Protein AF-A0A960E1S3-F1 (afdb_monomer_lite)

Structure (mmCIF, N/CA/C/O backbone):
data_AF-A0A960E1S3-F1
#
_entry.id   AF-A0A960E1S3-F1
#
loop_
_atom_site.group_PDB
_atom_site.id
_atom_site.type_symbol
_atom_site.label_atom_id
_atom_site.label_alt_id
_atom_site.label_comp_id
_atom_site.label_asym_id
_atom_site.label_entity_id
_atom_site.label_seq_id
_atom_site.pdbx_PDB_ins_code
_atom_site.Cartn_x
_atom_site.Cartn_y
_atom_site.Cartn_z
_atom_site.occupancy
_atom_site.B_iso_or_equiv
_atom_site.auth_seq_id
_atom_site.auth_comp_id
_atom_site.auth_asym_id
_atom_site.auth_atom_id
_atom_site.pdbx_PDB_model_num
ATOM 1 N N . ALA A 1 1 ? -12.717 9.474 -13.551 1.00 77.12 1 ALA A N 1
ATOM 2 C CA . ALA A 1 1 ? -12.637 8.374 -12.547 1.00 77.12 1 ALA A CA 1
ATOM 3 C C . ALA A 1 1 ? -12.180 8.922 -11.203 1.00 77.12 1 ALA A C 1
ATOM 5 O O . ALA A 1 1 ? -12.885 8.711 -10.223 1.00 77.12 1 ALA A O 1
ATOM 6 N N . PHE A 1 2 ? -11.078 9.681 -11.185 1.00 90.06 2 PHE A N 1
ATOM 7 C CA . PHE A 1 2 ? -10.660 10.469 -10.025 1.00 90.06 2 PHE A CA 1
ATOM 8 C C . PHE A 1 2 ? -11.734 11.454 -9.549 1.00 90.06 2 PHE A C 1
ATOM 10 O O . PHE A 1 2 ? -11.984 11.478 -8.362 1.00 90.06 2 PHE A O 1
ATOM 17 N N . ASP A 1 3 ? -12.513 12.086 -10.433 1.00 92.88 3 ASP A N 1
ATOM 18 C CA . ASP A 1 3 ? -13.566 13.046 -10.024 1.00 92.88 3 ASP A CA 1
ATOM 19 C C . ASP A 1 3 ? -14.578 12.474 -9.011 1.00 92.88 3 ASP A C 1
ATOM 21 O O . ASP A 1 3 ? -14.982 13.138 -8.055 1.00 92.88 3 ASP A O 1
ATOM 25 N N . ARG A 1 4 ? -14.974 11.203 -9.185 1.00 92.00 4 ARG A N 1
ATOM 26 C CA . ARG A 1 4 ? -15.860 10.507 -8.235 1.00 92.00 4 ARG A CA 1
ATOM 27 C C . ARG A 1 4 ? -15.146 10.188 -6.921 1.00 92.00 4 ARG A C 1
ATOM 29 O O . ARG A 1 4 ? -15.761 10.290 -5.864 1.00 92.00 4 ARG A O 1
ATOM 36 N N . ALA A 1 5 ? -13.874 9.798 -6.990 1.00 91.06 5 ALA A N 1
ATOM 37 C CA . ALA A 1 5 ? -13.058 9.533 -5.809 1.00 91.06 5 ALA A CA 1
ATOM 38 C C . ALA A 1 5 ? -12.781 10.821 -5.017 1.00 91.06 5 ALA A C 1
ATOM 40 O O . ALA A 1 5 ? -12.922 10.813 -3.800 1.00 91.06 5 ALA A O 1
ATOM 41 N N . ASP A 1 6 ? -12.485 11.926 -5.698 1.00 93.19 6 ASP A N 1
ATOM 42 C CA . ASP A 1 6 ? -12.256 13.244 -5.109 1.00 93.19 6 ASP A CA 1
ATOM 43 C C . ASP A 1 6 ? -13.521 13.753 -4.419 1.00 93.19 6 ASP A C 1
ATOM 45 O O . ASP A 1 6 ? -13.463 14.189 -3.273 1.00 93.19 6 ASP A O 1
ATOM 49 N N . THR A 1 7 ? -14.684 13.603 -5.062 1.00 94.38 7 THR A N 1
ATOM 50 C CA . THR A 1 7 ? -15.979 13.934 -4.446 1.00 94.38 7 THR A CA 1
ATOM 51 C C . THR A 1 7 ? -16.226 13.114 -3.176 1.00 94.38 7 THR A C 1
ATOM 53 O O . THR A 1 7 ? -16.611 13.660 -2.143 1.00 94.38 7 THR A O 1
ATOM 56 N N . ALA A 1 8 ? -15.978 11.801 -3.221 1.00 92.00 8 ALA A N 1
ATOM 57 C CA . ALA A 1 8 ? -16.153 10.931 -2.061 1.00 92.00 8 ALA A CA 1
ATOM 58 C C . ALA A 1 8 ? -15.174 11.275 -0.923 1.00 92.00 8 ALA A C 1
ATOM 60 O O . ALA A 1 8 ? -15.576 11.327 0.238 1.00 92.00 8 ALA A O 1
ATOM 61 N N . LEU A 1 9 ? -13.905 11.545 -1.246 1.00 91.69 9 LEU A N 1
ATOM 62 C CA . LEU A 1 9 ? -12.883 11.937 -0.274 1.00 91.69 9 LEU A CA 1
ATOM 63 C C . LEU A 1 9 ? -13.157 13.318 0.329 1.00 91.69 9 LEU A C 1
ATOM 65 O O . LEU A 1 9 ? -12.951 13.491 1.527 1.00 91.69 9 LEU A O 1
ATOM 69 N N . ALA A 1 10 ? -13.671 14.270 -0.452 1.00 92.56 10 ALA A N 1
ATOM 70 C CA . ALA A 1 10 ? -14.127 15.558 0.063 1.00 92.56 10 ALA A CA 1
ATOM 71 C C . ALA A 1 10 ? -15.273 15.381 1.072 1.00 92.56 10 ALA A C 1
ATOM 73 O O . ALA A 1 10 ? -15.262 16.012 2.125 1.00 92.56 10 ALA A O 1
ATOM 74 N N . GLY A 1 11 ? -16.207 14.461 0.802 1.00 92.62 11 GLY A N 1
ATOM 75 C CA . GLY A 1 11 ? -17.251 14.084 1.757 1.00 92.62 11 GLY A CA 1
ATOM 76 C C . GLY A 1 11 ? -16.691 13.508 3.062 1.00 92.62 11 GLY A C 1
ATOM 77 O O . GLY A 1 11 ? -17.155 13.879 4.133 1.00 92.62 11 GLY A O 1
ATOM 78 N N . VAL A 1 12 ? -15.659 12.657 2.993 1.00 90.81 12 VAL A N 1
ATOM 79 C CA . VAL A 1 12 ? -14.969 12.130 4.188 1.00 90.81 12 VAL A CA 1
ATOM 80 C C . VAL A 1 12 ? -14.254 13.242 4.961 1.00 90.81 12 VAL A C 1
ATOM 82 O O . VAL A 1 12 ? -14.314 13.264 6.186 1.00 90.81 12 VAL A O 1
ATOM 85 N N . ALA A 1 13 ? -13.589 14.167 4.265 1.00 89.19 13 ALA A N 1
ATOM 86 C CA . ALA A 1 13 ? -12.878 15.285 4.884 1.00 89.19 13 ALA A CA 1
ATOM 87 C C . ALA A 1 13 ? -13.816 16.292 5.574 1.00 89.19 13 ALA A C 1
ATOM 89 O O . ALA A 1 13 ? -13.390 16.977 6.499 1.00 89.19 13 ALA A O 1
ATOM 90 N N . GLY A 1 14 ? -15.074 16.373 5.133 1.00 90.56 14 GLY A N 1
ATOM 91 C CA . GLY A 1 14 ? -16.111 17.212 5.735 1.00 90.56 14 GLY A CA 1
ATOM 92 C C . GLY A 1 14 ? -16.875 16.562 6.893 1.00 90.56 14 GLY A C 1
ATOM 93 O O . GLY A 1 14 ? -17.831 17.163 7.373 1.00 90.56 14 GLY A O 1
ATOM 94 N N . LEU A 1 15 ? -16.515 15.347 7.323 1.00 91.75 15 LEU A N 1
ATOM 95 C CA . LEU A 1 15 ? -17.180 14.695 8.452 1.00 91.75 15 LEU A CA 1
ATOM 96 C C . LEU A 1 15 ? -16.828 15.396 9.768 1.00 91.75 15 LEU A C 1
ATOM 98 O O . LEU A 1 15 ? -15.674 15.386 10.199 1.00 91.75 15 LEU A O 1
ATOM 102 N N . GLU A 1 16 ? -17.843 15.921 10.447 1.00 92.56 16 GLU A N 1
ATOM 103 C CA . GLU A 1 16 ? -17.751 16.278 11.860 1.00 92.56 16 GLU A CA 1
ATOM 104 C C . GLU A 1 16 ? -17.921 15.000 12.688 1.00 92.56 16 GLU A C 1
ATOM 106 O O . GLU A 1 16 ? -18.994 14.398 12.735 1.00 92.56 16 GLU A O 1
ATOM 111 N N . LEU A 1 17 ? -16.822 14.530 13.277 1.00 91.38 17 LEU A N 1
ATOM 112 C CA . LEU A 1 17 ? -16.800 13.321 14.095 1.00 91.38 17 LEU A CA 1
ATOM 113 C C . LEU A 1 17 ? -16.900 13.715 15.569 1.00 91.38 17 LEU A C 1
ATOM 115 O O . LEU A 1 17 ? -15.911 14.157 16.150 1.00 91.38 17 LEU A O 1
ATOM 119 N N . ASP A 1 18 ? -18.073 13.512 16.164 1.00 93.75 18 ASP A N 1
ATOM 120 C CA . ASP A 1 18 ? -18.334 13.729 17.592 1.00 93.75 18 ASP A CA 1
ATOM 121 C C . ASP A 1 18 ? -18.832 12.426 18.244 1.00 93.75 18 ASP A C 1
ATOM 123 O O . ASP A 1 18 ? -20.027 12.266 18.502 1.00 93.75 18 ASP A O 1
ATOM 127 N N . PRO A 1 19 ? -17.952 11.418 18.412 1.00 94.50 19 PRO A N 1
ATOM 128 C CA . PRO A 1 19 ? -18.362 10.143 18.976 1.00 94.50 19 PRO A CA 1
ATOM 129 C C . PRO A 1 19 ? -18.766 10.316 20.444 1.00 94.50 19 PRO A C 1
ATOM 131 O O . PRO A 1 19 ? -17.974 10.748 21.281 1.00 94.50 19 PRO A O 1
ATOM 134 N N . SER A 1 20 ? -19.979 9.884 20.775 1.00 95.12 20 SER A N 1
ATOM 135 C CA . SER A 1 20 ? -20.577 10.011 22.110 1.00 95.12 20 SER A CA 1
ATOM 136 C C . SER A 1 20 ? -20.084 8.960 23.118 1.00 95.12 20 SER A C 1
ATOM 138 O O . SER A 1 20 ? -20.366 9.049 24.316 1.00 95.12 20 SER A O 1
ATOM 140 N N . GLY A 1 21 ? -19.324 7.958 22.657 1.00 97.06 21 GLY A N 1
ATOM 141 C CA . GLY A 1 21 ? -18.818 6.863 23.482 1.00 97.06 21 GLY A CA 1
ATOM 142 C C . GLY A 1 21 ? -17.725 6.027 22.814 1.00 97.06 21 GLY A C 1
ATOM 143 O O . GLY A 1 21 ? -17.420 6.174 21.630 1.00 97.06 21 GLY A O 1
ATOM 144 N N . ILE A 1 22 ? -17.125 5.118 23.591 1.00 97.06 22 ILE A N 1
ATOM 145 C CA . ILE A 1 22 ? -15.948 4.343 23.164 1.00 97.06 22 ILE A CA 1
ATOM 146 C C . ILE A 1 22 ? -16.232 3.404 21.983 1.00 97.06 22 ILE A C 1
ATOM 148 O O . ILE A 1 22 ? -15.379 3.242 21.112 1.00 97.06 22 ILE A O 1
ATOM 152 N N . ASP A 1 23 ? -17.425 2.812 21.914 1.00 97.75 23 ASP A N 1
ATOM 153 C CA . ASP A 1 23 ? -17.797 1.905 20.822 1.00 97.75 23 ASP A CA 1
ATOM 154 C C . ASP A 1 23 ? -17.956 2.652 19.498 1.00 97.75 23 ASP A C 1
ATOM 156 O O . ASP A 1 23 ? -17.465 2.197 18.462 1.00 97.75 23 ASP A O 1
ATOM 160 N N . GLU A 1 24 ? -18.566 3.837 19.548 1.00 95.94 24 GLU A N 1
ATOM 161 C CA . GLU A 1 24 ? -18.708 4.727 18.401 1.00 95.94 24 GLU A CA 1
ATOM 162 C C . GLU A 1 24 ? -17.341 5.253 17.946 1.00 95.94 24 GLU A C 1
ATOM 164 O O . GLU A 1 24 ? -16.994 5.126 16.772 1.00 95.94 24 GLU A O 1
ATOM 169 N N . ALA A 1 25 ? -16.502 5.717 18.878 1.00 96.75 25 ALA A N 1
ATOM 170 C CA . ALA A 1 25 ? -15.138 6.151 18.576 1.00 96.75 25 ALA A CA 1
ATOM 171 C C . ALA A 1 25 ? -14.315 5.034 17.908 1.00 96.75 25 ALA A C 1
ATOM 173 O O . ALA A 1 25 ? -13.639 5.260 16.899 1.00 96.75 25 ALA A O 1
ATOM 174 N N . ASN A 1 26 ? -14.412 3.802 18.420 1.00 97.75 26 ASN A N 1
ATOM 175 C CA . ASN A 1 26 ? -13.755 2.634 17.836 1.00 97.75 26 ASN A CA 1
ATOM 176 C C . ASN A 1 26 ? -14.284 2.311 16.432 1.00 97.75 26 ASN A C 1
ATOM 178 O O . ASN A 1 26 ? -13.501 1.951 15.548 1.00 97.75 26 ASN A O 1
ATOM 182 N N . ALA A 1 27 ? -15.596 2.416 16.212 1.00 95.00 27 ALA A N 1
ATOM 183 C CA . ALA A 1 27 ? -16.203 2.203 14.903 1.00 95.00 27 ALA A CA 1
ATOM 184 C C . ALA A 1 27 ? -15.731 3.257 13.888 1.00 95.00 27 ALA A C 1
ATOM 186 O O . ALA A 1 27 ? -15.285 2.889 12.796 1.00 95.00 27 ALA A O 1
ATOM 187 N N . CYS A 1 28 ? -15.733 4.540 14.268 1.00 94.94 28 CYS A N 1
ATOM 188 C CA . CYS A 1 28 ? -15.219 5.643 13.455 1.00 94.94 28 CYS A CA 1
ATOM 189 C C . CYS A 1 28 ? -13.746 5.427 13.090 1.00 94.94 28 CYS A C 1
ATOM 191 O O . CYS A 1 28 ? -13.395 5.442 11.908 1.00 94.94 28 CYS A O 1
ATOM 193 N N . LEU A 1 29 ? -12.896 5.142 14.083 1.00 94.50 29 LEU A N 1
ATOM 194 C CA . LEU A 1 29 ? -11.467 4.917 13.873 1.00 94.50 29 LEU A CA 1
ATOM 195 C C . LEU A 1 29 ? -11.213 3.761 12.896 1.00 94.50 29 LEU A C 1
ATOM 197 O O . LEU A 1 29 ? -10.464 3.919 11.931 1.00 94.50 29 LEU A O 1
ATOM 201 N N . ARG A 1 30 ? -11.875 2.611 13.095 1.00 93.75 30 ARG A N 1
ATOM 202 C CA . ARG A 1 30 ? -11.755 1.451 12.192 1.00 93.75 30 ARG A CA 1
ATOM 203 C C . ARG A 1 30 ? -12.208 1.786 10.776 1.00 93.75 30 ARG A C 1
ATOM 205 O O . ARG A 1 30 ? -11.562 1.364 9.817 1.00 93.75 30 ARG A O 1
ATOM 212 N N . ARG A 1 31 ? -13.304 2.536 10.632 1.00 91.75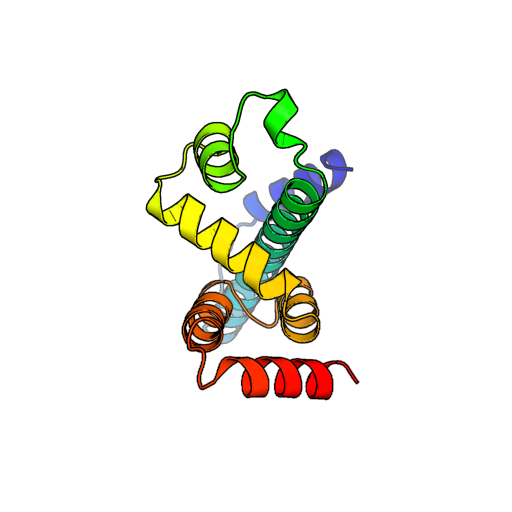 31 ARG A N 1
ATOM 213 C CA . ARG A 1 31 ? -13.864 2.875 9.322 1.00 91.75 31 ARG A CA 1
ATOM 214 C C . ARG A 1 31 ? -12.941 3.798 8.532 1.00 91.75 31 ARG A C 1
ATOM 216 O O . ARG A 1 31 ? -12.692 3.526 7.357 1.00 91.75 31 ARG A O 1
ATOM 223 N N . ILE A 1 32 ? -12.417 4.841 9.171 1.00 92.50 32 ILE A N 1
ATOM 224 C CA . ILE A 1 32 ? -11.475 5.789 8.556 1.00 92.50 32 ILE A CA 1
ATOM 225 C C . ILE A 1 32 ? -10.187 5.071 8.170 1.00 92.50 32 ILE A C 1
ATOM 227 O O . ILE A 1 32 ? -9.693 5.227 7.056 1.00 92.50 32 ILE A O 1
ATOM 231 N N . GLU A 1 33 ? -9.680 4.218 9.055 1.00 93.44 33 GLU A N 1
ATOM 232 C CA . GLU A 1 33 ? -8.480 3.438 8.791 1.00 93.44 33 GLU A CA 1
ATOM 233 C C . GLU A 1 33 ? -8.666 2.481 7.600 1.00 93.44 33 GLU A C 1
ATOM 235 O O . GLU A 1 33 ? -7.776 2.357 6.758 1.00 93.44 33 GLU A O 1
ATOM 240 N N . GLN A 1 34 ? -9.838 1.854 7.457 1.00 91.88 34 GLN A N 1
ATOM 241 C CA . GLN A 1 34 ? -10.149 1.024 6.291 1.00 91.88 34 GLN A CA 1
ATOM 242 C C . GLN A 1 34 ? -10.165 1.839 4.987 1.00 91.88 34 GLN A C 1
ATOM 244 O O . GLN A 1 34 ? -9.641 1.381 3.969 1.00 91.88 34 GLN A O 1
ATOM 249 N N . LEU A 1 35 ? -10.731 3.052 5.011 1.00 90.50 35 LEU A N 1
ATOM 250 C CA . LEU A 1 35 ? -10.706 3.964 3.862 1.00 90.50 35 LEU A CA 1
ATOM 251 C C . LEU A 1 35 ? -9.269 4.356 3.511 1.00 90.50 35 LEU A C 1
ATOM 253 O O . LEU A 1 35 ? -8.870 4.213 2.355 1.00 90.50 35 LEU A O 1
ATOM 257 N N . ARG A 1 36 ? -8.464 4.751 4.505 1.00 92.44 36 ARG A N 1
ATOM 258 C CA . ARG A 1 36 ? -7.043 5.074 4.321 1.00 92.44 36 ARG A CA 1
ATOM 259 C C . ARG A 1 36 ? -6.299 3.926 3.637 1.00 92.44 36 ARG A C 1
ATOM 261 O O . ARG A 1 36 ? -5.652 4.143 2.614 1.00 92.44 36 ARG A O 1
ATOM 268 N N . ARG A 1 37 ? -6.469 2.695 4.128 1.00 94.50 37 ARG A N 1
ATOM 269 C CA . ARG A 1 37 ? -5.838 1.492 3.559 1.00 94.50 37 ARG A CA 1
ATOM 270 C C . ARG A 1 37 ? -6.242 1.225 2.112 1.00 94.50 37 ARG A C 1
ATOM 272 O O . ARG A 1 37 ? -5.384 0.851 1.323 1.00 94.50 37 ARG A O 1
ATOM 279 N N . SER A 1 38 ? -7.502 1.454 1.732 1.00 90.94 38 SER A N 1
ATOM 280 C CA . SER A 1 38 ? -7.932 1.277 0.332 1.00 90.94 38 SER A CA 1
ATOM 281 C C . SER A 1 38 ? -7.228 2.239 -0.637 1.00 90.94 38 SER A C 1
ATOM 283 O O . SER A 1 38 ? -6.845 1.849 -1.745 1.00 90.94 38 SER A O 1
ATOM 285 N N . VAL A 1 39 ? -6.978 3.479 -0.203 1.00 92.44 39 VAL A N 1
ATOM 286 C CA . VAL A 1 39 ? -6.209 4.460 -0.983 1.00 92.44 39 VAL A CA 1
ATOM 287 C C . VAL A 1 39 ? -4.740 4.042 -1.052 1.00 92.44 39 VAL A C 1
ATOM 289 O O . VAL A 1 39 ? -4.145 4.053 -2.130 1.00 92.44 39 VAL A O 1
ATOM 292 N N . GLU A 1 40 ? -4.161 3.606 0.070 1.00 96.06 40 GLU A N 1
ATOM 293 C CA . GLU A 1 40 ? -2.785 3.096 0.113 1.00 96.06 40 GLU A CA 1
ATOM 294 C C . GLU A 1 40 ? -2.593 1.862 -0.790 1.00 96.06 40 GLU A C 1
ATOM 296 O O . GLU A 1 40 ? -1.586 1.773 -1.498 1.00 96.06 40 GLU A O 1
ATOM 301 N N . ALA A 1 41 ? -3.564 0.945 -0.823 1.00 96.19 41 ALA A N 1
ATOM 302 C CA . ALA A 1 41 ? -3.561 -0.226 -1.698 1.00 96.19 41 ALA A CA 1
ATOM 303 C C . ALA A 1 41 ? -3.611 0.167 -3.176 1.00 96.19 41 ALA A C 1
ATOM 305 O O . ALA A 1 41 ? -2.820 -0.337 -3.977 1.00 96.19 41 ALA A O 1
ATOM 306 N N . THR A 1 42 ? -4.462 1.134 -3.523 1.00 95.31 42 THR A N 1
ATOM 307 C CA . THR A 1 42 ? -4.550 1.683 -4.883 1.00 95.31 42 THR A CA 1
ATOM 308 C C . THR A 1 42 ? -3.224 2.317 -5.313 1.00 95.31 42 THR A C 1
ATOM 310 O O . THR A 1 42 ? -2.727 2.043 -6.408 1.00 95.31 42 THR A O 1
ATOM 313 N N . LEU A 1 43 ? -2.594 3.108 -4.435 1.00 95.88 43 LEU A N 1
ATOM 314 C CA . LEU A 1 43 ? -1.280 3.705 -4.690 1.00 95.88 43 LEU A CA 1
ATOM 315 C C . LEU A 1 43 ? -0.211 2.630 -4.908 1.00 95.88 43 LEU A C 1
ATOM 317 O O . LEU A 1 43 ? 0.560 2.709 -5.865 1.00 95.88 43 LEU A O 1
ATOM 321 N N . ALA A 1 44 ? -0.159 1.611 -4.047 1.00 98.06 44 ALA A N 1
ATOM 322 C CA . ALA A 1 44 ? 0.789 0.511 -4.192 1.00 98.06 44 ALA A CA 1
ATOM 323 C C . ALA A 1 44 ? 0.565 -0.258 -5.507 1.00 98.06 44 ALA A C 1
ATOM 325 O O . ALA A 1 44 ? 1.535 -0.591 -6.189 1.00 98.06 44 ALA A O 1
ATOM 326 N N . GLY A 1 45 ? -0.692 -0.475 -5.905 1.00 97.56 45 GLY A N 1
ATOM 327 C CA . GLY A 1 45 ? -1.063 -1.064 -7.192 1.00 97.56 45 GLY A CA 1
ATOM 328 C C . GLY A 1 45 ? -0.561 -0.256 -8.392 1.00 97.56 45 GLY A C 1
ATOM 329 O O . GLY A 1 45 ? 0.041 -0.830 -9.301 1.00 97.56 45 GLY A O 1
ATOM 330 N N . LEU A 1 46 ? -0.708 1.074 -8.364 1.00 97.25 46 LEU A N 1
ATOM 331 C CA . LEU A 1 46 ? -0.157 1.960 -9.395 1.00 97.25 46 LEU A CA 1
ATOM 332 C C . LEU A 1 46 ? 1.369 1.840 -9.488 1.00 97.25 46 LEU A C 1
ATOM 334 O O . LEU A 1 46 ? 1.913 1.756 -10.586 1.00 97.25 46 LEU A O 1
ATOM 338 N N . VAL A 1 47 ? 2.067 1.789 -8.349 1.00 98.06 47 VAL A N 1
ATOM 339 C CA . VAL A 1 47 ? 3.527 1.604 -8.328 1.00 98.06 47 VAL A CA 1
ATOM 340 C C . VAL A 1 47 ? 3.923 0.254 -8.933 1.00 98.06 47 VAL A C 1
ATOM 342 O O . VAL A 1 47 ? 4.893 0.202 -9.686 1.00 98.06 47 VAL A O 1
ATOM 345 N N . VAL A 1 48 ? 3.168 -0.821 -8.673 1.00 98.31 48 VAL A N 1
ATOM 346 C CA . VAL A 1 48 ? 3.401 -2.133 -9.308 1.00 98.31 48 VAL A CA 1
ATOM 347 C C . VAL A 1 48 ? 3.251 -2.050 -10.827 1.00 98.31 48 VAL A C 1
ATOM 349 O O . VAL A 1 48 ? 4.140 -2.499 -11.549 1.00 98.31 48 VAL A O 1
ATOM 352 N N . ALA A 1 49 ? 2.166 -1.448 -11.319 1.00 97.94 49 ALA A N 1
ATOM 353 C CA . ALA A 1 49 ? 1.932 -1.287 -12.754 1.00 97.94 49 ALA A CA 1
ATOM 354 C C . ALA A 1 49 ? 3.010 -0.410 -13.423 1.00 97.94 49 ALA A C 1
ATOM 356 O O . ALA A 1 49 ? 3.475 -0.702 -14.528 1.00 97.94 49 ALA A O 1
ATOM 357 N N . ALA A 1 50 ? 3.458 0.639 -12.730 1.00 97.88 50 ALA A N 1
ATOM 358 C CA . ALA A 1 50 ? 4.529 1.509 -13.193 1.00 97.88 50 ALA A CA 1
ATOM 359 C C . ALA A 1 50 ? 5.895 0.798 -13.219 1.00 97.88 50 ALA A C 1
ATOM 361 O O . ALA A 1 50 ? 6.661 1.011 -14.154 1.00 97.88 50 ALA A O 1
ATOM 362 N N . GLU A 1 51 ? 6.208 -0.067 -12.243 1.00 96.94 51 GLU A N 1
ATOM 363 C CA . GLU A 1 51 ? 7.416 -0.910 -12.277 1.00 96.94 51 GLU A CA 1
ATOM 364 C C . GLU A 1 51 ? 7.385 -1.922 -13.425 1.00 96.94 51 GLU A C 1
ATOM 366 O O . GLU A 1 51 ? 8.414 -2.120 -14.066 1.00 96.94 51 GLU A O 1
ATOM 371 N N . ALA A 1 52 ? 6.227 -2.524 -13.714 1.00 97.25 52 ALA A N 1
ATOM 372 C CA . ALA A 1 52 ? 6.089 -3.500 -14.796 1.00 97.25 52 ALA A CA 1
ATOM 373 C C . ALA A 1 52 ? 6.277 -2.881 -16.194 1.00 97.25 52 ALA A C 1
ATOM 375 O O . ALA A 1 52 ? 6.851 -3.513 -17.075 1.00 97.25 52 ALA A O 1
ATOM 376 N N . SER A 1 53 ? 5.810 -1.646 -16.390 1.00 97.62 53 SER A N 1
ATOM 377 C CA . SER A 1 53 ? 5.885 -0.926 -17.672 1.00 97.62 53 SER A CA 1
ATOM 378 C C . SER A 1 53 ? 7.101 -0.008 -17.809 1.00 97.62 53 SER A C 1
ATOM 380 O O . SER A 1 53 ? 7.371 0.489 -18.898 1.00 97.62 53 SER A O 1
ATOM 382 N N . ALA A 1 54 ? 7.804 0.267 -16.708 1.00 97.25 54 ALA A N 1
ATOM 383 C CA . ALA A 1 54 ? 8.831 1.303 -16.612 1.00 97.25 54 ALA A CA 1
ATOM 384 C C . ALA A 1 54 ? 8.366 2.700 -17.088 1.00 97.25 54 ALA A C 1
ATOM 386 O O . ALA A 1 54 ? 9.189 3.514 -17.503 1.00 97.25 54 ALA A O 1
ATOM 387 N N . VAL A 1 55 ? 7.064 3.016 -16.994 1.00 97.94 55 VAL A N 1
ATOM 388 C CA . VAL A 1 55 ? 6.468 4.265 -17.523 1.00 97.94 55 VAL A CA 1
ATOM 389 C C . VAL A 1 55 ? 7.133 5.541 -16.989 1.00 97.94 55 VAL A C 1
ATOM 391 O O . VAL A 1 55 ? 7.230 6.544 -17.689 1.00 97.94 55 VAL A O 1
ATOM 394 N N . PHE A 1 56 ? 7.674 5.492 -15.770 1.00 97.00 56 PHE A N 1
ATOM 395 C CA . PHE A 1 56 ? 8.408 6.599 -15.155 1.00 97.00 56 PHE A CA 1
ATOM 396 C C . PHE A 1 56 ? 9.697 6.987 -15.902 1.00 97.00 56 PHE A C 1
ATOM 398 O O . PHE A 1 56 ? 10.234 8.068 -15.666 1.00 97.00 56 PHE A O 1
ATOM 405 N N . ALA A 1 57 ? 10.204 6.138 -16.803 1.00 97.06 57 ALA A N 1
ATOM 406 C CA . ALA A 1 57 ? 11.326 6.484 -17.670 1.00 97.06 57 ALA A CA 1
ATOM 407 C C . ALA A 1 57 ? 10.965 7.615 -18.648 1.00 97.06 57 ALA A C 1
ATOM 409 O O . ALA A 1 57 ? 11.842 8.399 -19.005 1.00 97.06 57 ALA A O 1
ATOM 410 N N . GLY A 1 58 ? 9.682 7.754 -19.012 1.00 96.94 58 GLY A N 1
ATOM 411 C CA . GLY A 1 58 ? 9.186 8.877 -19.815 1.00 96.94 58 GLY A CA 1
ATOM 412 C C . GLY A 1 58 ? 9.339 10.240 -19.129 1.00 96.94 58 GLY A C 1
ATOM 413 O O . GLY A 1 58 ? 9.429 11.253 -19.809 1.00 96.94 58 GLY A O 1
ATOM 414 N N . ASP A 1 59 ? 9.450 10.252 -17.797 1.00 94.12 59 ASP A N 1
ATOM 415 C CA . ASP A 1 59 ? 9.708 11.439 -16.965 1.00 94.12 59 ASP A CA 1
ATOM 416 C C . ASP A 1 59 ? 11.195 11.535 -16.539 1.00 94.12 59 ASP A C 1
ATOM 418 O O . ASP A 1 59 ? 11.575 12.228 -15.598 1.00 94.12 59 ASP A O 1
ATOM 422 N N . GLY A 1 60 ? 12.079 10.765 -17.189 1.00 96.75 60 GLY A N 1
ATOM 423 C CA . GLY A 1 60 ? 13.523 10.769 -16.927 1.00 96.75 60 GLY A CA 1
ATOM 424 C C . GLY A 1 60 ? 13.952 10.075 -15.627 1.00 96.75 60 GLY A C 1
ATOM 425 O O . GLY A 1 60 ? 15.114 10.165 -15.216 1.00 96.75 60 GLY A O 1
ATOM 426 N N . HIS A 1 61 ? 13.055 9.360 -14.947 1.00 97.38 61 HIS A N 1
ATOM 427 C CA . HIS A 1 61 ? 13.396 8.657 -13.715 1.00 97.38 61 HIS A CA 1
ATOM 428 C C . HIS A 1 61 ? 13.958 7.259 -13.974 1.00 97.38 61 HIS A C 1
ATOM 430 O O . HIS A 1 61 ? 13.412 6.462 -14.725 1.00 97.38 61 HIS A O 1
ATOM 436 N N . ARG A 1 62 ? 15.044 6.913 -13.272 1.00 95.75 62 ARG A N 1
ATOM 437 C CA . ARG A 1 62 ? 15.713 5.608 -13.422 1.00 95.75 62 ARG A CA 1
ATOM 438 C C . ARG A 1 62 ? 14.951 4.441 -12.786 1.00 95.75 62 ARG A C 1
ATOM 440 O O . ARG A 1 62 ? 15.174 3.292 -13.145 1.00 95.75 62 ARG A O 1
ATOM 447 N N . ASN A 1 63 ? 14.146 4.705 -11.761 1.00 96.75 63 ASN A N 1
ATOM 448 C CA . ASN A 1 63 ? 13.424 3.674 -11.021 1.00 96.75 63 ASN A CA 1
ATOM 449 C C . ASN A 1 63 ? 12.222 4.265 -10.275 1.00 96.75 63 ASN A C 1
ATOM 451 O O . ASN A 1 63 ? 12.173 5.470 -10.003 1.00 96.75 63 ASN A O 1
ATOM 455 N N . ALA A 1 64 ? 11.312 3.383 -9.858 1.00 97.06 64 ALA A N 1
ATOM 456 C CA . ALA A 1 64 ? 10.104 3.750 -9.130 1.00 97.06 64 ALA A CA 1
ATOM 457 C C . ALA A 1 64 ? 10.371 4.463 -7.797 1.00 97.06 64 ALA A C 1
ATOM 459 O O . ALA A 1 64 ? 9.560 5.286 -7.390 1.00 97.06 64 ALA A O 1
ATOM 460 N N . THR A 1 65 ? 11.495 4.209 -7.112 1.00 98.00 65 THR A N 1
ATOM 461 C CA . THR A 1 65 ? 11.812 4.914 -5.855 1.00 98.00 65 THR A CA 1
ATOM 462 C C . THR A 1 65 ? 12.093 6.389 -6.115 1.00 98.00 65 THR A C 1
ATOM 464 O O . THR A 1 65 ? 11.503 7.238 -5.451 1.00 98.00 65 THR A O 1
ATOM 467 N N . THR A 1 66 ? 12.949 6.713 -7.088 1.00 98.00 66 THR A N 1
ATOM 468 C CA . THR A 1 66 ? 13.236 8.107 -7.458 1.00 98.00 66 THR A CA 1
ATOM 469 C C . THR A 1 66 ? 11.980 8.804 -7.976 1.00 98.00 66 THR A C 1
ATOM 471 O O . THR A 1 66 ? 11.699 9.916 -7.539 1.00 98.00 66 THR A O 1
ATOM 474 N N . TRP A 1 67 ? 11.196 8.134 -8.825 1.00 97.94 67 TRP A N 1
ATOM 475 C CA . TRP A 1 67 ? 9.918 8.654 -9.320 1.00 97.94 67 TRP A CA 1
ATOM 476 C C . TRP A 1 67 ? 8.935 8.957 -8.182 1.00 97.94 67 TRP A C 1
ATOM 478 O O . TRP A 1 67 ? 8.507 10.096 -8.019 1.00 97.94 67 TRP A O 1
ATOM 488 N N . THR A 1 68 ? 8.673 7.978 -7.310 1.00 97.25 68 THR A N 1
ATOM 489 C CA . THR A 1 68 ? 7.761 8.128 -6.162 1.00 97.25 68 THR A CA 1
ATOM 490 C C . THR A 1 68 ? 8.224 9.233 -5.211 1.00 97.25 68 THR A C 1
ATOM 492 O O . THR A 1 68 ? 7.392 9.970 -4.690 1.00 97.25 68 THR A O 1
ATOM 495 N N . THR A 1 69 ? 9.541 9.376 -5.006 1.00 98.12 69 THR A N 1
ATOM 496 C CA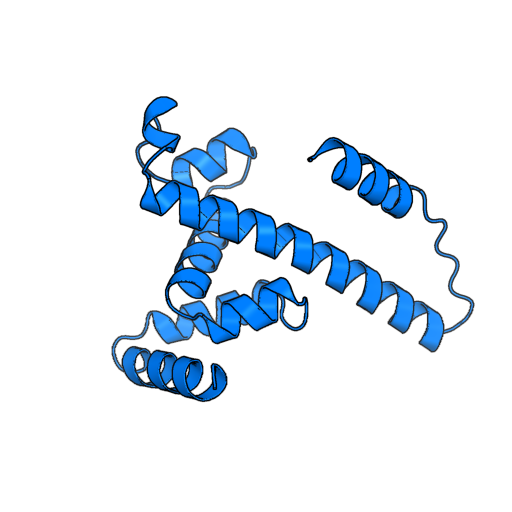 . THR A 1 69 ? 10.133 10.459 -4.199 1.00 98.12 69 THR A CA 1
ATOM 497 C C . THR A 1 69 ? 9.799 11.826 -4.795 1.00 98.12 69 THR A C 1
ATOM 499 O O . THR A 1 69 ? 9.333 12.710 -4.081 1.00 98.12 69 THR A O 1
ATOM 502 N N . ARG A 1 70 ? 10.049 12.005 -6.100 1.00 97.44 70 ARG A N 1
ATOM 503 C CA . ARG A 1 70 ? 9.943 13.299 -6.786 1.00 97.44 70 ARG A CA 1
ATOM 504 C C . ARG A 1 70 ? 8.495 13.733 -6.978 1.00 97.44 70 ARG A C 1
ATOM 506 O O . ARG A 1 70 ? 8.167 14.854 -6.606 1.00 97.44 70 ARG A O 1
ATOM 513 N N . VAL A 1 71 ? 7.640 12.839 -7.469 1.00 96.62 71 VAL A N 1
ATOM 514 C CA . VAL A 1 71 ? 6.225 13.141 -7.732 1.00 96.62 71 VAL A CA 1
ATOM 515 C C . VAL A 1 71 ? 5.468 13.458 -6.444 1.00 96.62 71 VAL A C 1
ATOM 517 O O . VAL A 1 71 ? 4.702 14.414 -6.401 1.00 96.62 71 VAL A O 1
ATOM 520 N N . ASN A 1 72 ? 5.720 12.708 -5.366 1.00 95.75 72 ASN A N 1
ATOM 521 C CA . ASN A 1 72 ? 4.966 12.848 -4.116 1.00 95.75 72 ASN A CA 1
ATOM 522 C C . ASN A 1 72 ? 5.676 13.690 -3.042 1.00 95.75 72 ASN A C 1
ATOM 524 O O . ASN A 1 72 ? 5.186 13.762 -1.919 1.00 95.75 72 ASN A O 1
ATOM 528 N N . ARG A 1 73 ? 6.833 14.296 -3.351 1.00 97.56 73 ARG A N 1
ATOM 529 C CA . ARG A 1 73 ? 7.637 15.103 -2.406 1.00 97.56 73 ARG A CA 1
ATOM 530 C C . ARG A 1 73 ? 7.958 14.368 -1.094 1.00 97.56 73 ARG A C 1
ATOM 532 O O . ARG A 1 73 ? 7.887 14.940 -0.010 1.00 97.56 73 ARG A O 1
ATOM 539 N N . LEU A 1 74 ? 8.297 13.084 -1.192 1.00 97.31 74 LEU A N 1
ATOM 540 C CA . LEU A 1 74 ? 8.563 12.235 -0.027 1.00 97.31 74 LEU A CA 1
ATOM 541 C C . LEU A 1 74 ? 10.034 12.282 0.382 1.00 97.31 74 LEU A C 1
ATOM 543 O O . LEU A 1 74 ? 10.916 12.553 -0.436 1.00 97.31 74 LEU A O 1
ATOM 547 N N . SER A 1 75 ? 10.313 11.908 1.632 1.00 98.12 75 SER A N 1
ATOM 548 C CA . SER A 1 75 ? 11.660 11.478 2.002 1.00 98.12 75 SER A CA 1
ATOM 549 C C . SER A 1 75 ? 12.037 10.210 1.231 1.00 98.12 75 SER A C 1
ATOM 551 O O . SER A 1 75 ? 11.188 9.436 0.769 1.00 98.12 75 SER A O 1
ATOM 553 N N . ARG A 1 76 ? 13.342 9.964 1.104 1.00 96.50 76 ARG A N 1
ATOM 554 C CA . ARG A 1 76 ? 13.836 8.769 0.414 1.00 96.50 76 ARG A CA 1
ATOM 555 C C . ARG A 1 76 ? 13.435 7.495 1.160 1.00 96.50 76 ARG A C 1
ATOM 557 O O . ARG A 1 76 ? 13.192 6.464 0.537 1.00 96.50 76 ARG A O 1
ATOM 564 N N . GLU A 1 77 ? 13.389 7.560 2.483 1.00 97.56 77 GLU A N 1
ATOM 565 C CA . GLU A 1 77 ? 13.009 6.478 3.387 1.00 97.56 77 GLU A CA 1
ATOM 566 C C . GLU A 1 77 ? 11.549 6.079 3.157 1.00 97.56 77 GLU A C 1
ATOM 568 O O . GLU A 1 77 ? 11.270 4.899 2.933 1.00 97.56 77 GLU A O 1
ATOM 573 N N . GLU A 1 78 ? 10.644 7.056 3.094 1.00 97.75 78 GLU A N 1
ATOM 574 C CA . GLU A 1 78 ? 9.220 6.812 2.862 1.00 97.75 78 GLU A CA 1
ATOM 575 C C . GLU A 1 78 ? 8.950 6.316 1.433 1.00 97.75 78 GLU A C 1
ATOM 577 O O . GLU A 1 78 ? 8.209 5.354 1.227 1.00 97.75 78 GLU A O 1
ATOM 582 N N . ALA A 1 79 ? 9.627 6.873 0.423 1.00 97.75 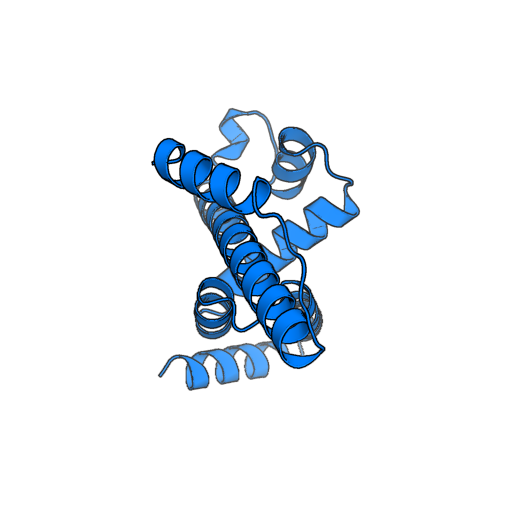79 ALA A N 1
ATOM 583 C CA . ALA A 1 79 ? 9.517 6.362 -0.943 1.00 97.75 79 ALA A CA 1
ATOM 584 C C . ALA A 1 79 ? 9.989 4.899 -1.053 1.00 97.75 79 ALA A C 1
ATOM 586 O O . ALA A 1 79 ? 9.350 4.079 -1.717 1.00 97.75 79 ALA A O 1
ATOM 587 N N . ARG A 1 80 ? 11.085 4.537 -0.370 1.00 97.56 80 ARG A N 1
ATOM 588 C CA . ARG A 1 80 ? 11.558 3.144 -0.298 1.00 97.56 80 ARG A CA 1
ATOM 589 C C . ARG A 1 80 ? 10.548 2.243 0.404 1.00 97.56 80 ARG A C 1
ATOM 591 O O . ARG A 1 80 ? 10.369 1.117 -0.052 1.00 97.56 80 ARG A O 1
ATOM 598 N N . ARG A 1 81 ? 9.917 2.708 1.487 1.00 97.25 81 ARG A N 1
ATOM 599 C CA . ARG A 1 81 ? 8.842 1.988 2.190 1.00 97.25 81 ARG A CA 1
ATOM 600 C C . ARG A 1 81 ? 7.681 1.684 1.242 1.00 97.25 81 ARG A C 1
ATOM 602 O O . ARG A 1 81 ? 7.359 0.513 1.054 1.00 97.25 81 ARG A O 1
ATOM 609 N N . ARG A 1 82 ? 7.153 2.687 0.534 1.00 96.94 82 ARG A N 1
ATOM 610 C CA . ARG A 1 82 ? 6.057 2.508 -0.443 1.00 96.94 82 ARG A CA 1
ATOM 611 C C . ARG A 1 82 ? 6.408 1.548 -1.577 1.00 96.94 82 ARG A C 1
ATOM 613 O O . ARG A 1 82 ? 5.632 0.646 -1.881 1.00 96.94 82 ARG A O 1
ATOM 620 N N . VAL A 1 83 ? 7.598 1.680 -2.164 1.00 97.88 83 VAL A N 1
ATOM 621 C CA . VAL A 1 83 ? 8.055 0.761 -3.223 1.00 97.88 83 VAL A CA 1
ATOM 622 C C . VAL A 1 83 ? 8.248 -0.661 -2.688 1.00 97.88 83 VAL A C 1
ATOM 624 O O . VAL A 1 83 ? 7.970 -1.632 -3.387 1.00 97.88 83 VAL A O 1
ATOM 627 N N . ARG A 1 84 ? 8.691 -0.824 -1.437 1.00 97.88 84 ARG A N 1
ATOM 628 C CA . ARG A 1 84 ? 8.816 -2.145 -0.806 1.00 97.88 84 ARG A CA 1
ATOM 629 C C . ARG A 1 84 ? 7.453 -2.798 -0.590 1.00 97.88 84 ARG A C 1
ATOM 631 O O . ARG A 1 84 ? 7.321 -3.9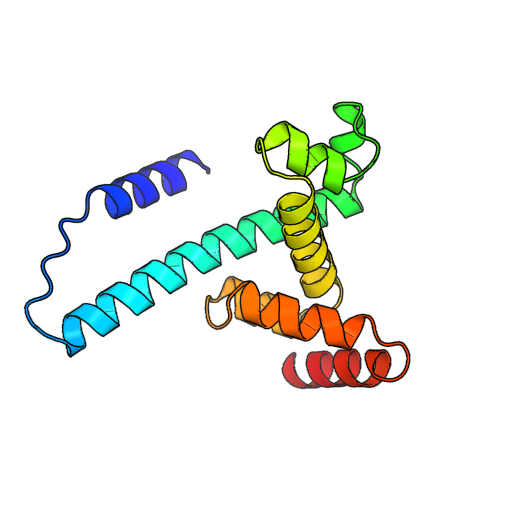84 -0.874 1.00 97.88 84 ARG A O 1
ATOM 638 N N . ILE A 1 85 ? 6.458 -2.033 -0.141 1.00 98.19 85 ILE A N 1
ATOM 639 C CA . ILE A 1 85 ? 5.064 -2.486 -0.023 1.00 98.19 85 ILE A CA 1
ATOM 640 C C . ILE A 1 85 ? 4.548 -2.933 -1.393 1.00 98.19 85 ILE A C 1
ATOM 642 O O . ILE A 1 85 ? 4.108 -4.071 -1.521 1.00 98.19 85 ILE A O 1
ATOM 646 N N . ALA A 1 86 ? 4.707 -2.101 -2.429 1.00 98.25 86 ALA A N 1
ATOM 647 C CA . ALA A 1 86 ? 4.310 -2.420 -3.803 1.00 98.25 86 ALA A CA 1
ATOM 648 C C . ALA A 1 86 ? 4.926 -3.743 -4.299 1.00 98.25 86 ALA A C 1
ATOM 650 O O . ALA A 1 86 ? 4.221 -4.635 -4.767 1.00 98.25 86 ALA A O 1
ATOM 651 N N . ARG A 1 87 ? 6.238 -3.928 -4.119 1.00 97.69 87 ARG A N 1
ATOM 652 C CA . ARG A 1 87 ? 6.926 -5.178 -4.485 1.00 97.69 87 ARG A CA 1
ATOM 653 C C . ARG A 1 87 ? 6.459 -6.380 -3.669 1.00 97.69 87 ARG A C 1
ATOM 655 O O . ARG A 1 87 ? 6.386 -7.476 -4.205 1.00 97.69 87 ARG A O 1
ATOM 662 N N . THR A 1 88 ? 6.129 -6.177 -2.396 1.00 98.31 88 THR A N 1
ATOM 663 C CA . THR A 1 88 ? 5.632 -7.248 -1.521 1.00 98.31 88 THR A CA 1
ATOM 664 C C . THR A 1 88 ? 4.273 -7.743 -2.001 1.00 98.31 88 THR A C 1
ATOM 666 O O . THR A 1 88 ? 4.114 -8.934 -2.218 1.00 98.31 88 THR A O 1
ATOM 669 N N . ILE A 1 89 ? 3.323 -6.843 -2.275 1.00 97.62 89 ILE A N 1
ATOM 670 C CA . ILE A 1 89 ? 1.991 -7.230 -2.774 1.00 97.62 89 ILE A CA 1
ATOM 671 C C . ILE A 1 89 ? 2.016 -7.743 -4.222 1.00 97.62 89 ILE A C 1
ATOM 673 O O . ILE A 1 89 ? 1.069 -8.370 -4.689 1.00 97.62 89 ILE A O 1
ATOM 677 N N . ARG A 1 90 ? 3.066 -7.440 -4.994 1.00 97.19 90 ARG A N 1
ATOM 678 C CA . ARG A 1 90 ? 3.309 -8.052 -6.312 1.00 97.19 90 ARG A CA 1
ATOM 679 C C . ARG A 1 90 ? 3.677 -9.524 -6.174 1.00 97.19 90 ARG A C 1
ATOM 681 O O . ARG A 1 90 ? 3.172 -10.323 -6.947 1.00 97.19 90 ARG A O 1
ATOM 688 N N . ASP A 1 91 ? 4.524 -9.847 -5.205 1.00 96.88 91 ASP A N 1
ATOM 689 C CA . ASP A 1 91 ? 4.994 -11.213 -4.977 1.00 96.88 91 ASP A CA 1
ATOM 690 C C . ASP A 1 91 ? 3.996 -12.045 -4.132 1.00 96.88 91 ASP A C 1
ATOM 692 O O . ASP A 1 91 ? 4.129 -13.261 -4.105 1.00 96.88 91 ASP A O 1
ATOM 696 N N . LEU A 1 92 ? 3.023 -11.410 -3.455 1.00 97.69 92 LEU A N 1
ATOM 697 C CA . LEU A 1 92 ? 2.069 -12.042 -2.523 1.00 97.69 92 LEU A CA 1
ATOM 698 C C . LEU A 1 92 ? 0.596 -11.669 -2.841 1.00 97.69 92 LEU A C 1
ATOM 700 O O . LEU A 1 92 ? 0.067 -10.689 -2.289 1.00 97.69 92 LEU A O 1
ATOM 704 N N . PRO A 1 93 ? -0.074 -12.378 -3.773 1.00 96.12 93 PRO A N 1
ATOM 705 C CA . PRO A 1 93 ? -1.465 -12.130 -4.158 1.00 96.12 93 PRO A CA 1
ATOM 706 C C . PRO A 1 93 ? -2.513 -12.199 -3.033 1.00 96.12 93 PRO A C 1
ATOM 708 O O . PRO A 1 93 ? -3.462 -11.409 -3.066 1.00 96.12 93 PRO A O 1
ATOM 711 N N . ALA A 1 94 ? -2.401 -13.090 -2.042 1.00 96.94 94 ALA A N 1
ATOM 712 C CA . ALA A 1 94 ? -3.392 -13.149 -0.958 1.00 96.94 94 ALA A CA 1
ATOM 713 C C . ALA A 1 94 ? -3.252 -11.946 -0.013 1.00 96.94 94 ALA A C 1
ATOM 715 O O . ALA A 1 94 ? -4.250 -11.298 0.331 1.00 96.94 94 ALA A O 1
ATOM 716 N N . VAL A 1 95 ? -2.015 -11.558 0.312 1.00 97.38 95 VAL A N 1
ATOM 717 C CA . VAL A 1 95 ? -1.704 -10.302 1.015 1.00 97.38 95 VAL A CA 1
ATOM 718 C C . VAL A 1 95 ? -2.235 -9.094 0.241 1.00 97.38 95 VAL A C 1
ATOM 720 O O . VAL A 1 95 ? -2.841 -8.208 0.848 1.00 97.38 95 VAL A O 1
ATOM 723 N N . ARG A 1 96 ? -2.087 -9.056 -1.092 1.00 96.69 96 ARG A N 1
ATOM 724 C CA . ARG A 1 96 ? -2.682 -8.000 -1.929 1.00 96.69 96 ARG A CA 1
ATOM 725 C C . ARG A 1 96 ? -4.196 -7.918 -1.746 1.00 96.69 96 ARG A C 1
ATOM 727 O O . ARG A 1 96 ? -4.693 -6.845 -1.416 1.00 96.69 96 ARG A O 1
ATOM 734 N N . LYS A 1 97 ? -4.918 -9.033 -1.908 1.00 95.12 97 LYS A N 1
ATOM 735 C CA . LYS A 1 97 ? -6.384 -9.076 -1.742 1.00 95.12 97 LYS A CA 1
ATOM 736 C C . LYS A 1 97 ? -6.807 -8.613 -0.341 1.00 95.12 97 LYS A C 1
ATOM 738 O O . LYS A 1 97 ? -7.817 -7.929 -0.181 1.00 95.12 97 LYS A O 1
ATOM 743 N N . ALA A 1 98 ? -6.051 -8.977 0.696 1.00 95.25 98 ALA A N 1
ATOM 744 C CA . ALA A 1 98 ? -6.315 -8.531 2.063 1.00 95.25 98 ALA A CA 1
ATOM 745 C C . ALA A 1 98 ? -6.079 -7.022 2.249 1.00 95.25 98 ALA A C 1
ATOM 747 O O . ALA A 1 98 ? -6.848 -6.370 2.961 1.00 95.25 98 ALA A O 1
ATOM 748 N N . PHE A 1 99 ? -5.051 -6.470 1.600 1.00 95.88 99 PHE A N 1
ATOM 749 C CA . PHE A 1 99 ? -4.747 -5.042 1.633 1.00 95.88 99 PHE A CA 1
ATOM 750 C C . PHE A 1 99 ? -5.794 -4.211 0.885 1.00 95.88 99 PHE A C 1
ATOM 752 O O . PHE A 1 99 ? -6.301 -3.236 1.432 1.00 95.88 99 PHE A O 1
ATOM 759 N N . GLU A 1 100 ? -6.185 -4.639 -0.317 1.00 93.94 100 GLU A N 1
ATOM 760 C CA . GLU A 1 100 ? -7.235 -3.999 -1.123 1.00 93.94 100 GLU A CA 1
ATOM 761 C C . GLU A 1 100 ? -8.591 -3.998 -0.396 1.00 93.94 100 GLU A C 1
ATOM 763 O O . GLU A 1 100 ? -9.332 -3.020 -0.462 1.00 93.94 100 GLU A O 1
ATOM 768 N N . ALA A 1 101 ? -8.883 -5.042 0.388 1.00 91.06 101 ALA A N 1
ATOM 769 C CA . ALA A 1 101 ? -10.060 -5.104 1.259 1.00 91.06 101 ALA A CA 1
ATOM 770 C C . ALA A 1 101 ? -9.943 -4.259 2.553 1.00 91.06 101 ALA A C 1
ATOM 772 O O . ALA A 1 101 ? -10.888 -4.198 3.346 1.00 91.06 101 ALA A O 1
ATOM 773 N N . GLY A 1 102 ? -8.781 -3.652 2.821 1.00 91.75 102 GLY A N 1
ATOM 774 C CA . GLY A 1 102 ? -8.489 -2.880 4.034 1.00 91.75 102 GLY A CA 1
ATOM 775 C C . GLY A 1 102 ? -8.358 -3.713 5.318 1.00 91.75 102 GLY A C 1
ATOM 776 O O . GLY A 1 102 ? -8.298 -3.150 6.416 1.00 91.75 102 GLY A O 1
ATOM 777 N N . ARG A 1 103 ? -8.298 -5.049 5.203 1.00 91.81 103 ARG A N 1
ATOM 778 C CA . ARG A 1 103 ? -8.182 -5.979 6.344 1.00 91.81 103 ARG A CA 1
ATOM 779 C C . ARG A 1 103 ? -6.817 -5.891 7.022 1.00 91.81 103 ARG A C 1
ATOM 781 O O . ARG A 1 103 ? -6.734 -6.035 8.239 1.00 91.81 103 ARG A O 1
ATOM 788 N N . ILE A 1 104 ? -5.774 -5.617 6.243 1.00 95.00 104 ILE A N 1
ATOM 789 C CA . ILE A 1 104 ? -4.417 -5.357 6.733 1.00 95.00 104 ILE A CA 1
ATOM 790 C C . ILE A 1 104 ? -3.920 -3.995 6.246 1.00 95.00 104 ILE A C 1
ATOM 792 O O . ILE A 1 104 ? -4.381 -3.500 5.220 1.00 95.00 104 ILE A O 1
ATOM 796 N N . GLY A 1 105 ? -3.000 -3.385 6.991 1.00 95.88 105 GLY A N 1
ATOM 797 C CA . GLY A 1 105 ? -2.382 -2.100 6.661 1.00 95.88 105 GLY A CA 1
ATOM 798 C C . GLY A 1 105 ? -0.913 -2.211 6.249 1.00 95.88 105 GLY A C 1
ATOM 799 O O . GLY A 1 105 ? -0.296 -3.278 6.305 1.00 95.88 105 GLY A O 1
ATOM 800 N N . THR A 1 106 ? -0.331 -1.072 5.874 1.00 96.56 106 THR A N 1
ATOM 801 C CA . THR A 1 106 ? 1.059 -0.979 5.398 1.00 96.56 106 THR A CA 1
ATOM 802 C C . THR A 1 106 ? 2.093 -1.482 6.407 1.00 96.56 106 THR A C 1
ATOM 804 O O . THR A 1 106 ? 3.075 -2.098 6.001 1.00 96.56 106 THR A O 1
ATOM 807 N N . ASP A 1 107 ? 1.850 -1.323 7.709 1.00 95.94 107 ASP A N 1
ATOM 808 C CA . ASP A 1 107 ? 2.760 -1.794 8.764 1.00 95.94 107 ASP A CA 1
ATOM 809 C C . ASP A 1 107 ? 2.864 -3.323 8.823 1.00 95.94 107 ASP A C 1
ATOM 811 O O . ASP A 1 107 ? 3.956 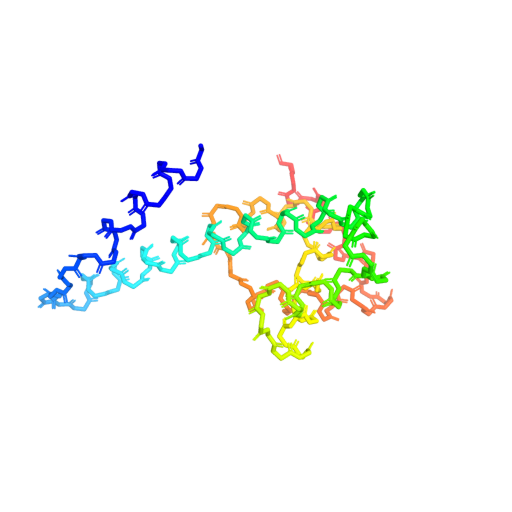-3.881 8.958 1.00 95.94 107 ASP A O 1
ATOM 815 N N . GLN A 1 108 ? 1.737 -4.022 8.654 1.00 96.81 108 GLN A N 1
ATOM 816 C CA . GLN A 1 108 ? 1.714 -5.486 8.587 1.00 96.81 108 GLN A CA 1
ATOM 817 C C . GLN A 1 108 ? 2.426 -5.974 7.323 1.00 96.81 108 GLN A C 1
ATOM 819 O O . GLN A 1 108 ? 3.215 -6.917 7.378 1.00 96.81 108 GLN A O 1
ATOM 824 N N . ILE A 1 109 ? 2.222 -5.290 6.195 1.00 97.94 109 ILE A N 1
ATOM 825 C CA . ILE A 1 109 ? 2.911 -5.611 4.940 1.00 97.94 109 ILE A CA 1
ATOM 826 C C . ILE A 1 109 ? 4.417 -5.369 5.069 1.00 97.94 109 ILE A C 1
ATOM 828 O O . ILE A 1 109 ? 5.206 -6.165 4.570 1.00 97.94 109 ILE A O 1
ATOM 832 N N . GLU A 1 110 ? 4.855 -4.325 5.775 1.00 97.50 110 GLU A N 1
ATOM 833 C CA . GLU A 1 110 ? 6.277 -4.112 6.049 1.00 97.50 110 GLU A CA 1
ATOM 834 C C . GLU A 1 110 ? 6.883 -5.210 6.927 1.00 97.50 110 GLU A C 1
ATOM 836 O O . GLU A 1 110 ? 8.023 -5.622 6.690 1.00 97.50 110 GLU A O 1
ATOM 841 N N . ALA A 1 111 ? 6.141 -5.709 7.919 1.00 97.12 111 ALA A N 1
ATOM 842 C CA . ALA A 1 111 ? 6.571 -6.857 8.711 1.00 97.12 111 ALA A CA 1
ATOM 843 C C . ALA A 1 111 ? 6.752 -8.101 7.825 1.00 97.12 111 ALA A C 1
ATOM 845 O O . ALA A 1 111 ? 7.808 -8.736 7.868 1.00 97.12 111 ALA A O 1
ATOM 846 N N . ILE A 1 112 ? 5.789 -8.381 6.941 1.00 97.56 112 ILE A N 1
ATOM 847 C CA . ILE A 1 112 ? 5.876 -9.471 5.957 1.00 97.56 112 ILE A CA 1
ATOM 848 C C . ILE A 1 112 ? 7.072 -9.261 5.018 1.00 97.56 112 ILE A C 1
ATOM 850 O O . ILE A 1 112 ? 7.870 -10.175 4.808 1.00 97.56 112 ILE A O 1
ATOM 854 N N . ALA A 1 113 ? 7.276 -8.042 4.514 1.00 97.25 113 ALA A N 1
ATOM 855 C CA . ALA A 1 113 ? 8.373 -7.698 3.612 1.00 97.25 113 ALA A CA 1
ATOM 856 C C . ALA A 1 113 ? 9.757 -7.953 4.232 1.00 97.25 113 ALA A C 1
ATOM 858 O O . ALA A 1 113 ? 10.704 -8.321 3.529 1.00 97.25 113 ALA A O 1
ATOM 859 N N . LYS A 1 114 ? 9.902 -7.759 5.550 1.00 95.62 114 LYS A N 1
ATOM 860 C CA . LYS A 1 114 ? 11.143 -8.077 6.274 1.00 95.62 114 LYS A CA 1
ATOM 861 C C . LYS A 1 114 ? 11.435 -9.578 6.236 1.00 95.62 114 LYS A C 1
ATOM 863 O O . LYS A 1 114 ? 12.581 -9.945 5.979 1.00 95.62 114 LYS A O 1
ATOM 868 N N . ILE A 1 115 ? 10.418 -10.419 6.427 1.00 96.31 115 ILE A N 1
ATOM 869 C CA . ILE A 1 115 ? 10.541 -11.885 6.389 1.00 96.31 115 ILE A CA 1
ATOM 870 C C . ILE A 1 115 ? 10.781 -12.364 4.953 1.00 96.31 115 ILE A C 1
ATOM 872 O O . ILE A 1 115 ? 11.700 -13.143 4.716 1.00 96.31 115 ILE A O 1
ATOM 876 N N . LEU A 1 116 ? 10.042 -11.825 3.977 1.00 96.00 116 LEU A N 1
ATOM 877 C CA . LEU A 1 116 ? 10.158 -12.176 2.555 1.00 96.00 116 LEU A CA 1
ATOM 878 C C . LEU A 1 116 ? 11.566 -11.919 1.979 1.00 96.00 116 LEU A C 1
ATOM 880 O O . LEU A 1 116 ? 11.989 -12.565 1.016 1.00 96.00 116 LEU A O 1
ATOM 884 N N . ARG A 1 117 ? 12.314 -10.975 2.565 1.00 94.19 117 ARG A N 1
ATOM 885 C CA . ARG A 1 117 ? 13.715 -10.695 2.211 1.00 94.19 117 ARG A CA 1
ATOM 886 C C . ARG A 1 117 ? 14.713 -11.715 2.754 1.00 94.19 117 ARG A C 1
ATOM 888 O O . ARG A 1 117 ? 15.844 -11.728 2.276 1.00 94.19 117 ARG A O 1
ATOM 895 N N . ASN A 1 118 ? 14.350 -12.514 3.755 1.00 96.06 118 ASN A N 1
ATOM 896 C CA . ASN A 1 118 ? 15.224 -13.548 4.295 1.00 96.06 118 ASN A CA 1
ATOM 897 C C . ASN A 1 118 ? 15.217 -14.762 3.348 1.00 96.06 118 ASN A C 1
ATOM 899 O O . ASN A 1 118 ? 14.188 -15.433 3.256 1.00 96.06 118 ASN A O 1
ATOM 903 N N . PRO A 1 119 ? 16.345 -15.109 2.693 1.00 95.00 119 PRO A N 1
ATOM 904 C CA . PRO A 1 119 ? 16.386 -16.224 1.745 1.00 95.00 119 PRO A CA 1
ATOM 905 C C . PRO A 1 119 ? 15.951 -17.561 2.353 1.00 95.00 119 PRO A C 1
ATOM 907 O O . PRO A 1 119 ? 15.377 -18.387 1.655 1.00 95.00 119 PRO A O 1
ATOM 910 N N . ARG A 1 120 ? 16.172 -17.753 3.662 1.00 96.88 120 ARG A N 1
ATOM 911 C CA . ARG A 1 120 ? 15.803 -18.986 4.374 1.00 96.88 120 ARG A CA 1
ATOM 912 C C . ARG A 1 120 ? 14.295 -19.139 4.578 1.00 96.88 120 ARG A C 1
ATOM 914 O O . ARG A 1 120 ? 13.819 -20.259 4.678 1.00 96.88 120 ARG A O 1
ATOM 921 N N . ALA A 1 121 ? 13.563 -18.027 4.654 1.00 95.94 121 ALA A N 1
ATOM 922 C CA . ALA A 1 121 ? 12.122 -18.015 4.910 1.00 95.94 121 ALA A CA 1
ATOM 923 C C . ALA A 1 121 ? 11.293 -17.709 3.652 1.00 95.94 121 ALA A C 1
ATOM 925 O O . ALA A 1 121 ? 10.096 -17.974 3.633 1.00 95.94 121 ALA A O 1
ATOM 926 N N . ARG A 1 122 ? 11.910 -17.164 2.592 1.00 96.44 122 ARG A N 1
ATOM 927 C CA . ARG A 1 122 ? 11.205 -16.675 1.396 1.00 96.44 122 ARG A CA 1
ATOM 928 C C . ARG A 1 122 ? 10.274 -17.720 0.780 1.00 96.44 122 ARG A C 1
ATOM 930 O O . ARG A 1 122 ? 9.123 -17.397 0.524 1.00 96.44 122 ARG A O 1
ATOM 937 N N . ALA A 1 123 ? 10.757 -18.943 0.562 1.00 96.75 123 ALA A N 1
ATOM 938 C CA . ALA A 1 123 ? 9.958 -20.004 -0.056 1.00 96.75 123 ALA A CA 1
ATOM 939 C C . ALA A 1 123 ? 8.717 -20.360 0.779 1.00 96.75 123 ALA A C 1
ATOM 941 O O . ALA A 1 123 ? 7.641 -20.540 0.225 1.00 96.75 123 ALA A O 1
ATOM 942 N N . GLN A 1 124 ? 8.852 -20.384 2.108 1.00 96.75 124 GLN A N 1
ATOM 943 C CA . GLN A 1 124 ? 7.740 -20.671 3.017 1.00 96.75 124 GLN A CA 1
ATOM 944 C C . GLN A 1 124 ? 6.695 -19.552 2.993 1.00 96.75 124 GLN A C 1
ATOM 946 O O . GLN A 1 124 ? 5.507 -19.833 2.937 1.00 96.75 124 GLN A O 1
ATOM 951 N N . VAL A 1 125 ? 7.124 -18.283 2.984 1.00 96.31 125 VAL A N 1
ATOM 952 C CA . VAL A 1 125 ? 6.197 -17.139 2.907 1.00 96.31 125 VAL A CA 1
ATOM 953 C C . VAL A 1 125 ? 5.392 -17.152 1.608 1.00 96.31 125 VAL A C 1
ATOM 955 O O . VAL A 1 125 ? 4.199 -16.878 1.647 1.00 96.31 125 VAL A O 1
ATOM 958 N N . LEU A 1 126 ? 6.033 -17.470 0.477 1.00 96.88 126 LEU A N 1
ATOM 959 C CA . LEU A 1 126 ? 5.342 -17.583 -0.811 1.00 96.88 126 LEU A CA 1
ATOM 960 C C . LEU A 1 126 ? 4.317 -18.725 -0.789 1.00 96.88 126 LEU A C 1
ATOM 962 O O . LEU A 1 126 ? 3.167 -18.494 -1.138 1.00 96.88 126 LEU A O 1
ATOM 966 N N . ALA A 1 127 ? 4.703 -19.906 -0.295 1.00 96.06 127 ALA A N 1
ATOM 967 C CA . ALA A 1 127 ? 3.796 -21.049 -0.177 1.00 96.06 127 ALA A CA 1
ATOM 968 C C . ALA A 1 127 ? 2.580 -20.745 0.719 1.00 96.06 127 ALA A C 1
ATOM 970 O O . ALA A 1 127 ? 1.451 -21.029 0.340 1.00 96.06 127 ALA A O 1
ATOM 971 N N . PHE A 1 128 ? 2.782 -20.088 1.869 1.00 95.44 128 PHE A N 1
ATOM 972 C CA . PHE A 1 128 ? 1.667 -19.692 2.737 1.00 95.44 128 PHE A CA 1
ATOM 973 C C . PHE A 1 128 ? 0.712 -18.696 2.073 1.00 95.44 128 PHE A C 1
ATOM 975 O O . PHE A 1 128 ? -0.488 -18.739 2.329 1.00 95.44 128 PHE A O 1
ATOM 982 N N . ASP A 1 129 ? 1.222 -17.770 1.259 1.00 97.12 129 ASP A N 1
ATOM 983 C CA . ASP A 1 129 ? 0.363 -16.830 0.536 1.00 97.12 129 ASP A CA 1
ATOM 984 C C . ASP A 1 129 ? -0.440 -17.527 -0.571 1.00 97.12 129 ASP A C 1
ATOM 986 O O . ASP A 1 129 ? -1.616 -17.215 -0.746 1.00 97.12 129 ASP A O 1
ATOM 990 N N . GLU A 1 130 ? 0.154 -18.511 -1.253 1.00 93.44 130 GLU A N 1
ATOM 991 C CA . GLU A 1 130 ? -0.542 -19.365 -2.222 1.00 93.44 130 GLU A CA 1
ATOM 992 C C . GLU A 1 130 ? -1.666 -20.177 -1.559 1.00 93.44 130 GLU A C 1
ATOM 994 O O . GLU A 1 130 ? -2.794 -20.158 -2.054 1.00 93.44 130 GLU A O 1
ATOM 999 N N . ASP A 1 131 ? -1.409 -20.795 -0.402 1.00 93.50 131 ASP A N 1
ATOM 1000 C CA . ASP A 1 131 ? -2.414 -21.556 0.357 1.00 93.50 131 ASP A CA 1
ATOM 1001 C C . ASP A 1 131 ? -3.600 -20.681 0.811 1.00 93.50 131 ASP A C 1
ATOM 1003 O O . ASP A 1 131 ? -4.739 -21.141 0.863 1.00 93.50 131 ASP A O 1
ATOM 1007 N N . LEU A 1 132 ? -3.352 -19.402 1.121 1.00 90.38 132 LEU A N 1
ATOM 1008 C CA . LEU A 1 132 ? -4.383 -18.425 1.501 1.00 90.38 132 LEU A CA 1
ATOM 1009 C C . LEU A 1 132 ? -5.138 -17.826 0.303 1.00 90.38 132 LEU A C 1
ATOM 1011 O O . LEU A 1 132 ? -6.105 -17.084 0.501 1.00 90.38 132 LEU A O 1
ATOM 1015 N N . ALA A 1 133 ? -4.669 -18.060 -0.924 1.00 78.06 133 ALA A N 1
ATOM 1016 C CA . ALA A 1 133 ? -5.285 -17.527 -2.134 1.00 78.06 133 ALA A CA 1
ATOM 1017 C C . ALA A 1 133 ? -6.444 -18.392 -2.666 1.00 78.06 133 ALA A C 1
ATOM 1019 O O . ALA A 1 133 ? -7.189 -17.884 -3.519 1.00 78.06 133 ALA A O 1
ATOM 1020 N N . VAL A 1 134 ? -6.553 -19.638 -2.175 1.00 58.34 134 VAL A N 1
ATOM 1021 C CA . VAL A 1 134 ? -7.609 -20.640 -2.431 1.00 58.34 134 VAL A CA 1
ATOM 1022 C C . VAL A 1 134 ? -8.930 -20.222 -1.788 1.00 58.34 134 VAL A C 1
ATOM 1024 O O . VAL A 1 134 ? -9.966 -20.356 -2.476 1.00 58.34 134 VAL A O 1
#

pLDDT: mean 95.05, std 4.49, range [58.34, 98.31]

Radius of gyration: 17.09 Å; chains: 1; bounding box: 37×39×43 Å

Secondary structure (DSSP, 8-state):
-HHHHHHHHHHHHT-----SSHHHHHHHHHHHHHHHHHHHHHHHHHHHHHHHHTGGGGGT-SSHHHHHHHHHT--HHHHHHHHHHHHHHHH-HHHHHHHHTTSS-HHHHHHHHHHHT-HHHHHHHHHHHHHTT-

Sequence (134 aa):
AFDRADTALAGVAGLELDPSGIDEANACLRRIEQLRRSVEATLAGLVVAAEASAVFAGDGHRNATTWTTRVNRLSREEARRRVRIARTIRDLPAVRKAFEAGRIGTDQIEAIAKILRNPRARAQVLAFDEDLAV

Foldseek 3Di:
DVVVVVVVVVVVVPDDDDQPDDVSVVVVVLVVLLVVLLVLLVLLQVLLVCQVVV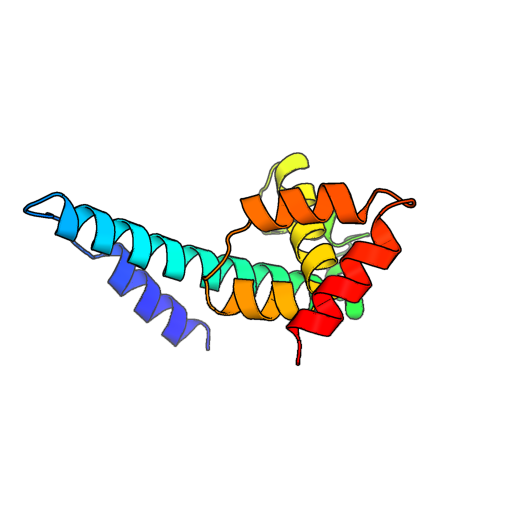VCVVVVDPHQLRVQCVVVVDDSVVSVLSPLLSVLCVLQVLVSVCSNSSVDHSVVSVVLSVQCPPPVRVVVSSVVSVVNVD